Protein AF-A0A485AYW9-F1 (afdb_monomer_lite)

Secondary structure (DSSP, 8-state):
---S---PPPHHHHHHHHHHHHHHHHHHHHHHHSHHHHS-HHHHHHHHHHHHHHHHHHHHHHHHHHHHHHHHHS-THHHHHHHHHHHHHHHHHHHTS--HHHHHHHHHHHHHHHTT-

Foldseek 3Di:
DPPPPPPDPPVVVVVVVVVVVVVVVVVVVVVVVPLVVPDDPVCSVVVVVVVVVVVVVCVVCLVVVLVVQCVVPVDSVSSVVVVVVVVVVVVVVVVVDPPVVVVVVVVVVVVVVVVVD

Structure (mmCIF, N/CA/C/O backbone):
data_AF-A0A485AYW9-F1
#
_entry.id   AF-A0A485AYW9-F1
#
loop_
_atom_site.group_PDB
_atom_site.id
_atom_site.type_symbol
_atom_site.label_atom_id
_atom_site.label_alt_id
_atom_site.label_comp_id
_atom_site.label_asym_id
_atom_site.label_entity_id
_atom_site.label_seq_id
_atom_site.pdbx_PDB_ins_code
_atom_site.Cartn_x
_atom_site.Cartn_y
_atom_site.Cartn_z
_atom_site.occupancy
_atom_site.B_iso_or_equiv
_atom_site.auth_seq_id
_atom_site.auth_comp_id
_atom_site.auth_asym_id
_atom_site.auth_atom_id
_atom_site.pdbx_PDB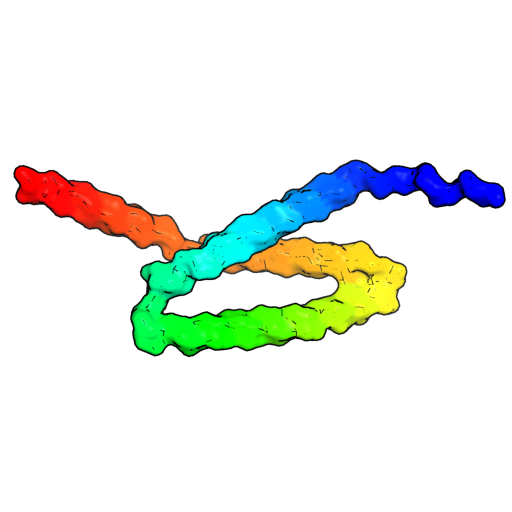_model_num
AT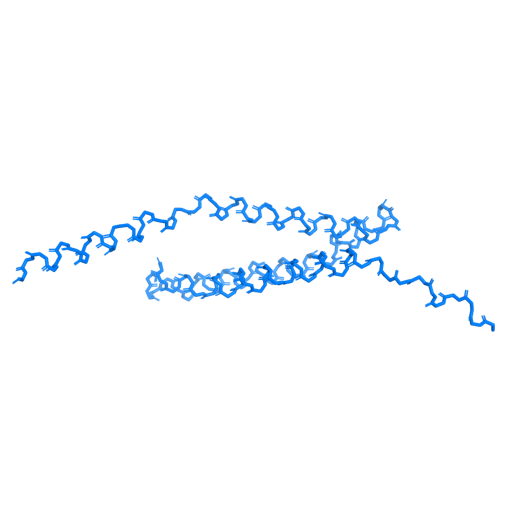OM 1 N N . MET A 1 1 ? 40.820 3.822 -19.156 1.00 40.09 1 MET A N 1
ATOM 2 C CA . MET A 1 1 ? 40.107 4.658 -20.144 1.00 40.09 1 MET A CA 1
ATOM 3 C C . MET A 1 1 ? 38.653 4.742 -19.698 1.00 40.09 1 MET A C 1
ATOM 5 O O . MET A 1 1 ? 37.880 3.819 -19.902 1.00 40.09 1 MET A O 1
ATOM 9 N N . VAL A 1 2 ? 38.353 5.780 -18.917 1.00 44.91 2 VAL A N 1
ATOM 10 C CA . VAL A 1 2 ? 37.093 5.991 -18.189 1.00 44.91 2 VAL A CA 1
ATOM 11 C C . VAL A 1 2 ? 36.091 6.648 -19.143 1.00 44.91 2 VAL A C 1
ATOM 13 O O . VAL A 1 2 ? 35.913 7.857 -19.124 1.00 44.91 2 VAL A O 1
ATOM 16 N N . ALA A 1 3 ? 35.498 5.860 -20.041 1.00 42.56 3 ALA A N 1
ATOM 17 C CA . ALA A 1 3 ? 34.562 6.342 -21.066 1.00 42.56 3 ALA A CA 1
ATOM 18 C C . ALA A 1 3 ? 33.172 5.681 -20.955 1.00 42.56 3 ALA A C 1
ATOM 20 O O . ALA A 1 3 ? 32.519 5.434 -21.961 1.00 42.56 3 ALA A O 1
ATOM 21 N N . GLY A 1 4 ? 32.732 5.359 -19.731 1.00 41.31 4 GLY A N 1
ATOM 22 C CA . GLY A 1 4 ? 31.446 4.686 -19.476 1.00 41.31 4 GLY A CA 1
ATOM 23 C C . GLY A 1 4 ? 30.556 5.334 -18.409 1.00 41.31 4 GLY A C 1
ATOM 24 O O . GLY A 1 4 ? 29.505 4.791 -18.100 1.00 41.31 4 GLY A O 1
ATOM 25 N N . LEU A 1 5 ? 30.954 6.475 -17.828 1.00 49.88 5 LEU A N 1
ATOM 26 C CA . LEU A 1 5 ? 30.269 7.085 -16.673 1.00 49.88 5 LEU A CA 1
ATOM 27 C C . LEU A 1 5 ? 29.296 8.227 -17.028 1.00 49.88 5 LEU A C 1
ATOM 29 O O . LEU A 1 5 ? 28.798 8.897 -16.132 1.00 49.88 5 LEU A O 1
ATOM 33 N N . CYS A 1 6 ? 28.997 8.450 -18.312 1.00 46.56 6 CYS A N 1
ATOM 34 C CA . CYS A 1 6 ? 28.066 9.495 -18.754 1.00 46.56 6 CYS A CA 1
ATOM 35 C C . CYS A 1 6 ? 26.844 8.902 -19.474 1.00 46.56 6 CYS A C 1
ATOM 37 O O . CYS A 1 6 ? 26.541 9.248 -20.611 1.00 46.56 6 CYS A O 1
ATOM 39 N N . HIS A 1 7 ? 26.129 7.991 -18.816 1.00 55.72 7 HIS A N 1
ATOM 40 C CA . HIS A 1 7 ? 24.684 7.950 -19.010 1.00 55.72 7 HIS A CA 1
ATOM 41 C C . HIS A 1 7 ? 24.069 8.473 -17.712 1.00 55.72 7 HIS A C 1
ATOM 43 O O . HIS A 1 7 ? 24.096 7.747 -16.715 1.00 55.72 7 HIS A O 1
ATOM 49 N N . PRO A 1 8 ? 23.591 9.731 -17.654 1.00 59.09 8 PRO A N 1
ATOM 50 C CA . PRO A 1 8 ? 22.786 10.136 -16.515 1.00 59.09 8 PRO A CA 1
ATOM 51 C C . PRO A 1 8 ? 21.607 9.155 -16.437 1.00 59.09 8 PRO A C 1
ATOM 53 O O . PRO A 1 8 ? 21.010 8.877 -17.485 1.00 59.09 8 PRO A O 1
ATOM 56 N N . PRO A 1 9 ? 21.260 8.596 -15.260 1.00 58.47 9 PRO A N 1
ATOM 57 C CA . PRO A 1 9 ? 19.967 7.943 -15.122 1.00 58.47 9 PRO A CA 1
ATOM 58 C C . PRO A 1 9 ? 18.942 8.959 -15.612 1.00 58.47 9 PRO A C 1
ATOM 60 O O . PRO A 1 9 ? 18.926 10.099 -15.139 1.00 58.47 9 PRO A O 1
ATOM 63 N N . ARG A 1 10 ? 18.198 8.590 -16.660 1.00 68.56 10 ARG A N 1
ATOM 64 C CA . ARG A 1 10 ? 17.265 9.493 -17.330 1.00 68.56 10 ARG A CA 1
ATOM 65 C C . ARG A 1 10 ? 16.395 10.114 -16.229 1.00 68.56 10 ARG A C 1
ATOM 67 O O . ARG A 1 10 ? 15.853 9.387 -15.396 1.00 68.56 10 ARG A O 1
ATOM 74 N N . SER A 1 11 ? 16.403 11.441 -16.115 1.00 76.00 11 SER A N 1
ATOM 75 C CA . SER A 1 11 ? 15.887 12.172 -14.944 1.00 76.00 11 SER A CA 1
ATOM 76 C C . SER A 1 11 ? 14.435 11.815 -14.599 1.00 76.00 11 SER A C 1
ATOM 78 O O . SER A 1 11 ? 14.038 11.887 -13.437 1.00 76.00 11 SER A O 1
ATOM 80 N N . ASP A 1 12 ? 13.672 11.343 -15.584 1.00 76.31 12 ASP A N 1
ATOM 81 C CA . ASP A 1 12 ? 12.332 10.778 -15.446 1.00 76.31 12 ASP A CA 1
ATOM 82 C C . ASP A 1 12 ? 12.263 9.564 -14.505 1.00 76.31 12 ASP A C 1
ATOM 84 O O . ASP A 1 12 ? 11.312 9.443 -13.734 1.00 76.31 12 ASP A O 1
ATOM 88 N N . GLN A 1 13 ? 13.273 8.692 -14.497 1.00 83.19 13 GLN A N 1
ATOM 89 C CA . GLN A 1 13 ? 13.306 7.518 -13.617 1.00 83.19 13 GLN A CA 1
ATOM 90 C C . GLN A 1 13 ? 13.441 7.915 -12.147 1.00 83.19 13 GLN A C 1
ATOM 92 O O . GLN A 1 13 ? 12.749 7.368 -11.287 1.00 83.19 13 GLN A O 1
ATOM 97 N N . LEU A 1 14 ? 14.306 8.892 -11.860 1.00 86.25 14 LEU A N 1
ATOM 98 C CA . LEU A 1 14 ? 14.496 9.403 -10.504 1.00 86.25 14 LEU A CA 1
ATOM 99 C C . LEU A 1 14 ? 13.227 10.087 -9.997 1.00 86.25 14 LEU A C 1
ATOM 101 O O . LEU A 1 14 ? 12.809 9.830 -8.871 1.00 86.25 14 LEU A O 1
ATOM 105 N N . ILE A 1 15 ? 12.571 10.886 -10.843 1.00 89.88 15 ILE A N 1
ATOM 106 C CA . ILE A 1 15 ? 11.283 11.510 -10.515 1.00 89.88 15 ILE A CA 1
ATOM 107 C C . ILE A 1 15 ? 10.235 10.437 -10.193 1.00 89.88 15 ILE A C 1
ATOM 109 O O . ILE A 1 15 ? 9.544 10.546 -9.181 1.00 89.88 15 ILE A O 1
ATOM 113 N N . GLY A 1 16 ? 10.146 9.373 -10.996 1.00 88.19 16 GLY A N 1
ATOM 114 C CA . GLY A 1 16 ? 9.215 8.269 -10.753 1.00 88.19 16 GLY A CA 1
ATOM 115 C C . GLY A 1 16 ? 9.439 7.578 -9.404 1.00 88.19 16 GLY A C 1
ATOM 116 O O . GLY A 1 16 ? 8.487 7.364 -8.653 1.00 88.19 16 GLY A O 1
ATOM 117 N N . ILE A 1 17 ? 10.695 7.286 -9.054 1.00 88.75 17 ILE A N 1
ATOM 118 C CA . ILE A 1 17 ? 11.051 6.667 -7.766 1.00 88.75 17 ILE A CA 1
ATOM 119 C C . ILE A 1 17 ? 10.746 7.606 -6.594 1.00 88.75 17 ILE A C 1
ATOM 121 O O . ILE A 1 17 ? 10.235 7.151 -5.568 1.00 88.75 17 ILE A O 1
ATOM 125 N N . ILE A 1 18 ? 11.015 8.908 -6.736 1.00 92.94 18 ILE A N 1
ATOM 126 C CA . ILE A 1 18 ? 10.685 9.910 -5.714 1.00 92.94 18 ILE A CA 1
ATOM 127 C C . ILE A 1 18 ? 9.174 9.928 -5.474 1.00 92.94 18 ILE A C 1
ATOM 129 O O . ILE A 1 18 ? 8.739 9.790 -4.333 1.00 92.94 18 ILE A O 1
ATOM 133 N N . MET A 1 19 ? 8.372 10.023 -6.537 1.00 91.50 19 MET A N 1
ATOM 134 C CA . MET A 1 19 ? 6.910 10.045 -6.432 1.00 91.50 19 MET A CA 1
ATOM 135 C C . MET A 1 19 ? 6.362 8.770 -5.783 1.00 91.50 19 MET A C 1
ATOM 137 O O . MET A 1 19 ? 5.528 8.847 -4.879 1.00 91.50 19 MET A O 1
ATOM 141 N N . ALA A 1 20 ? 6.867 7.601 -6.188 1.00 89.75 20 ALA A N 1
ATOM 142 C CA . ALA A 1 20 ? 6.488 6.324 -5.589 1.00 89.75 20 ALA A CA 1
ATOM 143 C C . ALA A 1 20 ? 6.856 6.251 -4.098 1.00 89.75 20 ALA A C 1
ATOM 145 O O . ALA A 1 20 ? 6.056 5.780 -3.287 1.00 89.75 20 ALA A O 1
ATOM 146 N N . SER A 1 21 ? 8.037 6.751 -3.723 1.00 91.75 21 SER A N 1
ATOM 147 C CA . SER A 1 21 ? 8.503 6.762 -2.333 1.00 91.75 21 SER A CA 1
ATOM 148 C C . SER A 1 21 ? 7.647 7.677 -1.463 1.00 91.75 21 SER A C 1
ATOM 150 O O . SER A 1 21 ? 7.171 7.247 -0.415 1.00 91.75 21 SER A O 1
ATOM 152 N N . VAL A 1 22 ? 7.391 8.910 -1.917 1.00 94.81 22 VAL A N 1
ATOM 153 C CA . VAL A 1 22 ? 6.527 9.873 -1.215 1.00 94.81 22 VAL A CA 1
ATOM 154 C C . VAL A 1 22 ? 5.150 9.260 -0.975 1.00 94.81 22 VAL A C 1
ATOM 156 O O . VAL A 1 22 ? 4.710 9.185 0.170 1.00 94.81 22 VAL A O 1
ATOM 159 N N . GLY A 1 23 ? 4.508 8.736 -2.024 1.00 90.88 23 GLY A N 1
ATOM 160 C CA . GLY A 1 23 ? 3.198 8.098 -1.903 1.00 90.88 23 GLY A CA 1
ATOM 161 C C . GLY A 1 23 ? 3.198 6.909 -0.938 1.00 90.88 23 GLY A C 1
ATOM 162 O O . GLY A 1 23 ? 2.299 6.796 -0.106 1.00 90.88 23 GLY A O 1
ATOM 163 N N . SER A 1 24 ? 4.230 6.061 -0.992 1.00 90.12 24 SER A N 1
ATOM 164 C CA . SER A 1 24 ? 4.354 4.885 -0.121 1.00 90.12 24 SER A CA 1
ATOM 165 C C . SER A 1 24 ? 4.491 5.268 1.354 1.00 90.12 24 SER A C 1
ATOM 167 O O . SER A 1 24 ? 3.788 4.715 2.199 1.00 90.12 24 SER A O 1
ATOM 169 N N . PHE A 1 25 ? 5.346 6.242 1.681 1.00 90.69 25 PHE A N 1
ATOM 170 C CA . PHE A 1 25 ? 5.525 6.694 3.064 1.00 90.69 25 PHE A CA 1
ATOM 171 C C . PHE A 1 25 ? 4.301 7.443 3.596 1.00 90.69 25 PHE A C 1
ATOM 173 O O . PHE A 1 25 ? 3.919 7.242 4.749 1.00 90.69 25 PHE A O 1
ATOM 180 N N . THR A 1 26 ? 3.635 8.251 2.767 1.00 90.94 26 THR A N 1
ATOM 181 C CA . THR A 1 26 ? 2.368 8.891 3.145 1.00 90.94 26 THR A CA 1
ATOM 182 C C . THR A 1 26 ? 1.289 7.847 3.430 1.00 90.94 26 THR A C 1
ATOM 184 O O . THR A 1 26 ? 0.642 7.907 4.476 1.00 90.94 26 THR A O 1
ATOM 187 N N . ALA A 1 27 ? 1.125 6.855 2.551 1.00 87.75 27 ALA A N 1
ATOM 188 C CA . ALA A 1 27 ? 0.176 5.766 2.758 1.00 87.75 27 ALA A CA 1
ATOM 189 C C . ALA A 1 27 ? 0.497 4.972 4.032 1.00 87.75 27 ALA A C 1
ATOM 191 O O . ALA A 1 27 ? -0.413 4.662 4.796 1.00 87.75 27 ALA A O 1
ATOM 192 N N . MET A 1 28 ? 1.778 4.709 4.307 1.00 88.62 28 MET A N 1
ATOM 193 C CA . MET A 1 28 ? 2.225 4.061 5.541 1.00 88.62 28 MET A CA 1
ATOM 194 C C . MET A 1 28 ? 1.829 4.870 6.785 1.00 88.62 28 MET A C 1
ATOM 196 O O . MET A 1 28 ? 1.268 4.306 7.724 1.00 88.62 28 MET A O 1
ATOM 200 N N . ALA A 1 29 ? 2.059 6.185 6.793 1.00 89.50 29 ALA A N 1
ATOM 201 C CA . ALA A 1 29 ? 1.687 7.050 7.915 1.00 89.50 29 ALA A CA 1
ATOM 202 C C . ALA A 1 29 ? 0.166 7.060 8.167 1.00 89.50 29 ALA A C 1
ATOM 204 O O . ALA A 1 29 ? -0.289 6.941 9.308 1.00 89.50 29 ALA A O 1
ATOM 205 N N . ILE A 1 30 ? -0.638 7.144 7.104 1.00 85.88 30 ILE A N 1
ATOM 206 C CA . ILE A 1 30 ? -2.106 7.094 7.197 1.00 85.88 30 ILE A CA 1
ATOM 207 C C . ILE A 1 30 ? -2.570 5.714 7.679 1.00 85.88 30 ILE A C 1
ATOM 209 O O . ILE A 1 30 ? -3.437 5.607 8.550 1.00 85.88 30 ILE A O 1
ATOM 213 N N . PHE A 1 31 ? -1.975 4.649 7.146 1.00 84.50 31 PHE A N 1
ATOM 214 C CA . PHE A 1 31 ? -2.318 3.280 7.498 1.00 84.50 31 PHE A CA 1
ATOM 215 C C . PHE A 1 31 ? -2.104 3.004 8.985 1.00 84.50 31 PHE A C 1
ATOM 217 O O . PHE A 1 31 ? -2.989 2.437 9.607 1.00 84.50 31 PHE A O 1
ATOM 224 N N . TRP A 1 32 ? -1.001 3.443 9.594 1.00 83.94 32 TRP A N 1
ATOM 225 C CA . TRP A 1 32 ? -0.753 3.176 11.018 1.00 83.94 32 TRP A CA 1
ATOM 226 C C . TRP A 1 32 ? -1.577 4.045 11.978 1.00 83.94 32 TRP A C 1
ATOM 228 O O . TRP A 1 32 ? -1.786 3.653 13.121 1.00 83.94 32 TRP A O 1
ATOM 238 N N . THR A 1 33 ? -2.106 5.185 11.529 1.00 82.81 33 THR A N 1
ATOM 239 C CA . THR A 1 33 ? -2.942 6.078 12.361 1.00 82.81 33 THR A CA 1
ATOM 240 C C . THR A 1 33 ? -4.439 5.749 12.308 1.00 82.81 33 THR A C 1
ATOM 242 O O . THR A 1 33 ? -5.245 6.323 13.043 1.00 82.81 33 THR A O 1
ATOM 245 N N . THR A 1 34 ? -4.847 4.823 11.440 1.00 81.12 34 THR A N 1
ATOM 246 C CA . THR A 1 34 ? -6.263 4.523 11.173 1.00 81.12 34 THR A CA 1
ATOM 247 C C . THR A 1 34 ? -6.854 3.369 12.003 1.00 81.12 34 THR A C 1
ATOM 249 O O . THR A 1 34 ? -7.948 3.567 12.535 1.00 81.12 34 THR A O 1
ATOM 252 N N . PRO A 1 35 ? -6.188 2.206 12.189 1.00 76.12 35 PRO A N 1
ATOM 253 C CA . PRO A 1 35 ? -6.714 1.059 12.938 1.00 76.12 35 PRO A CA 1
ATOM 254 C C . PRO A 1 35 ? -7.178 1.445 14.338 1.00 76.12 35 PRO A C 1
ATOM 256 O O . PRO A 1 35 ? -8.237 1.030 14.802 1.00 76.12 35 PRO A O 1
ATOM 259 N N . ASP A 1 36 ? -6.418 2.329 14.970 1.00 69.56 36 ASP A N 1
ATOM 260 C CA . ASP A 1 36 ? -6.681 2.824 16.306 1.00 69.56 36 ASP A CA 1
ATOM 261 C C . ASP A 1 36 ? -8.026 3.550 16.441 1.00 69.56 36 ASP A C 1
ATOM 263 O O . ASP A 1 36 ? -8.640 3.506 17.507 1.00 69.56 36 ASP A O 1
ATOM 267 N N . ARG A 1 37 ? -8.506 4.175 15.363 1.00 69.88 37 ARG A N 1
ATOM 268 C CA . ARG A 1 37 ? -9.760 4.937 15.345 1.00 69.88 37 ARG A CA 1
ATOM 269 C C . ARG A 1 37 ? -10.993 4.079 15.068 1.00 69.88 37 ARG A C 1
ATOM 271 O O . ARG A 1 37 ? -12.102 4.527 15.333 1.00 69.88 37 ARG A O 1
ATOM 278 N N . VAL A 1 38 ? -10.819 2.873 14.524 1.00 70.06 38 VAL A N 1
ATOM 279 C CA . VAL A 1 38 ? -11.933 2.047 14.015 1.00 70.06 38 VAL A CA 1
ATOM 280 C C . VAL A 1 38 ? -12.089 0.703 14.730 1.00 70.06 38 VAL A C 1
ATOM 282 O O . VAL A 1 38 ? -13.099 0.031 14.532 1.00 70.06 38 VAL A O 1
ATOM 285 N N . ILE A 1 39 ? -11.121 0.311 15.566 1.00 79.94 39 ILE A N 1
ATOM 286 C CA . ILE A 1 39 ? -11.081 -0.983 16.260 1.00 79.94 39 ILE A CA 1
ATOM 287 C C . ILE A 1 39 ? -11.237 -0.780 17.774 1.00 79.94 39 ILE A C 1
ATOM 289 O O . ILE A 1 39 ? -10.601 0.096 18.362 1.00 79.94 39 ILE A O 1
ATOM 293 N N . SER A 1 40 ? -12.068 -1.606 18.420 1.00 78.06 40 SER A N 1
ATOM 294 C CA . SER A 1 40 ? -12.246 -1.581 19.878 1.00 78.06 40 SER A CA 1
ATOM 295 C C . SER A 1 40 ? -10.961 -1.979 20.612 1.00 78.06 40 SER A C 1
ATOM 297 O O . SER A 1 40 ? -10.152 -2.759 20.106 1.00 78.06 40 SER A O 1
ATOM 299 N N . LEU A 1 41 ? -10.781 -1.490 21.842 1.00 77.75 41 LEU A N 1
ATOM 300 C CA . LEU A 1 41 ? -9.552 -1.712 22.614 1.00 77.75 41 LEU A CA 1
ATOM 301 C C . LEU A 1 41 ? -9.197 -3.205 22.766 1.00 77.75 41 LEU A C 1
ATOM 303 O O . LEU A 1 41 ? -8.033 -3.571 22.629 1.00 77.75 41 LEU A O 1
ATOM 307 N N . GLN A 1 42 ? -10.199 -4.074 22.971 1.00 80.88 42 GLN A N 1
ATOM 308 C CA . GLN A 1 42 ? -9.992 -5.525 23.083 1.00 80.88 42 GLN A CA 1
ATOM 309 C C . GLN A 1 42 ? -9.504 -6.191 21.789 1.00 80.88 42 GLN A C 1
ATOM 311 O O . GLN A 1 42 ? -8.802 -7.195 21.859 1.00 80.88 42 GLN A O 1
ATOM 316 N N . SER A 1 43 ? -9.868 -5.674 20.613 1.00 84.31 43 SER A N 1
ATOM 317 C CA . SER A 1 43 ? -9.545 -6.315 19.327 1.00 84.31 43 SER A CA 1
ATOM 318 C C . SER A 1 43 ? -8.312 -5.718 18.636 1.00 84.31 43 SER A C 1
ATOM 320 O O . SER A 1 43 ? -7.760 -6.330 17.719 1.00 84.31 43 SER A O 1
ATOM 322 N N . ARG A 1 44 ? -7.813 -4.570 19.117 1.00 85.25 44 ARG A N 1
ATOM 323 C CA . ARG A 1 44 ? -6.674 -3.846 18.532 1.00 85.25 44 ARG A CA 1
ATOM 324 C C . ARG A 1 44 ? -5.390 -4.678 18.485 1.00 85.25 44 ARG A C 1
ATOM 326 O O . ARG A 1 44 ? -4.745 -4.726 17.443 1.00 85.25 44 ARG A O 1
ATOM 333 N N . ALA A 1 45 ? -5.032 -5.361 19.573 1.00 88.06 45 ALA A N 1
ATOM 334 C CA . ALA A 1 45 ? -3.800 -6.155 19.628 1.00 88.06 45 ALA A CA 1
ATOM 335 C C . ALA A 1 45 ? -3.786 -7.273 18.571 1.00 88.06 45 ALA A C 1
ATOM 337 O O . ALA A 1 45 ? -2.794 -7.455 17.867 1.00 88.06 45 ALA A O 1
ATOM 338 N N . VAL A 1 46 ? -4.914 -7.971 18.410 1.00 90.44 46 VAL A N 1
ATOM 339 C CA . VAL A 1 46 ? -5.068 -9.039 17.413 1.00 90.44 46 VAL A CA 1
ATOM 340 C C . VAL A 1 46 ? -5.003 -8.469 15.997 1.00 90.44 46 VAL A C 1
ATOM 342 O O . VAL A 1 46 ? -4.283 -9.004 15.158 1.00 90.44 46 VAL A O 1
ATOM 345 N N . ALA A 1 47 ? -5.689 -7.355 15.732 1.00 88.38 47 ALA A N 1
ATOM 346 C CA . ALA A 1 47 ? -5.657 -6.711 14.422 1.00 88.38 47 ALA A CA 1
ATOM 347 C C . ALA A 1 47 ? -4.239 -6.268 14.023 1.00 88.38 47 ALA A C 1
ATOM 349 O O . ALA A 1 47 ? -3.793 -6.555 12.914 1.00 88.38 47 ALA A O 1
ATOM 350 N N . LEU A 1 48 ? -3.500 -5.632 14.938 1.00 88.81 48 LEU A N 1
ATOM 351 C CA . LEU A 1 48 ? -2.115 -5.217 14.695 1.00 88.81 48 LEU A CA 1
ATOM 352 C C . LEU A 1 48 ? -1.174 -6.416 14.508 1.00 88.81 48 LEU A C 1
ATOM 354 O O . LEU A 1 48 ? -0.260 -6.349 13.684 1.00 88.81 48 LEU A O 1
ATOM 358 N N . ALA A 1 49 ? -1.395 -7.517 15.231 1.00 92.38 49 ALA A N 1
ATOM 359 C CA . ALA A 1 49 ? -0.627 -8.747 15.051 1.00 92.38 49 ALA A CA 1
ATOM 360 C C . ALA A 1 49 ? -0.843 -9.345 13.652 1.00 92.38 49 ALA A C 1
ATOM 362 O O . ALA A 1 49 ? 0.127 -9.683 12.974 1.00 92.38 49 ALA A O 1
ATOM 363 N N . VAL A 1 50 ? -2.095 -9.410 13.188 1.00 93.25 50 VAL A N 1
ATOM 364 C CA . VAL A 1 50 ? -2.437 -9.897 11.842 1.00 93.25 50 VAL A CA 1
ATOM 365 C C . VAL A 1 50 ? -1.825 -9.004 10.762 1.00 93.25 50 VAL A C 1
ATOM 367 O O . VAL A 1 50 ? -1.209 -9.516 9.829 1.00 93.25 50 VAL A O 1
ATOM 370 N N . ILE A 1 51 ? -1.929 -7.680 10.909 1.00 91.38 51 ILE A N 1
ATOM 371 C CA . ILE A 1 51 ? -1.320 -6.709 9.988 1.00 91.38 51 ILE A CA 1
ATOM 372 C C . ILE A 1 51 ? 0.191 -6.942 9.866 1.00 91.38 51 ILE A C 1
ATOM 374 O O . ILE A 1 51 ? 0.709 -7.050 8.755 1.00 91.38 51 ILE A O 1
ATOM 378 N N . ASN A 1 52 ? 0.895 -7.059 10.994 1.00 92.88 52 ASN A N 1
ATOM 379 C CA . ASN A 1 52 ? 2.339 -7.294 10.992 1.00 92.88 52 ASN A CA 1
ATOM 380 C C . ASN A 1 52 ? 2.705 -8.654 10.390 1.00 92.88 52 ASN A C 1
ATOM 382 O O . ASN A 1 52 ? 3.661 -8.743 9.623 1.00 92.88 52 ASN A O 1
ATOM 386 N N . ALA A 1 53 ? 1.942 -9.707 10.693 1.00 97.00 53 ALA A N 1
ATOM 387 C CA . ALA A 1 53 ? 2.169 -11.029 10.119 1.00 97.00 53 ALA A CA 1
ATOM 388 C C . ALA A 1 53 ? 2.056 -11.000 8.586 1.00 97.00 53 ALA A C 1
ATOM 390 O O . ALA A 1 53 ? 2.950 -11.489 7.895 1.00 97.00 53 ALA A O 1
ATOM 391 N N . ILE A 1 54 ? 1.011 -10.360 8.049 1.00 95.44 54 ILE A N 1
ATOM 392 C CA . ILE A 1 54 ? 0.827 -10.185 6.601 1.00 95.44 54 ILE A CA 1
ATOM 393 C C . ILE A 1 54 ? 1.968 -9.354 6.005 1.00 95.44 54 ILE A C 1
ATOM 395 O O . ILE A 1 54 ? 2.526 -9.735 4.976 1.00 95.44 54 ILE A O 1
ATOM 399 N N . GLY A 1 55 ? 2.349 -8.251 6.657 1.00 92.44 55 GLY A N 1
ATOM 400 C CA . GLY A 1 55 ? 3.453 -7.397 6.216 1.00 92.44 55 GLY A CA 1
ATOM 401 C C . GLY A 1 55 ? 4.777 -8.157 6.117 1.00 92.44 55 GLY A C 1
ATOM 402 O O . GLY A 1 55 ? 5.473 -8.065 5.105 1.00 92.44 55 GLY A O 1
ATOM 403 N N . ASN A 1 56 ? 5.088 -8.981 7.118 1.00 96.25 56 ASN A N 1
ATOM 404 C CA . ASN A 1 56 ? 6.292 -9.808 7.121 1.00 96.25 56 ASN A CA 1
ATOM 405 C C . ASN A 1 56 ? 6.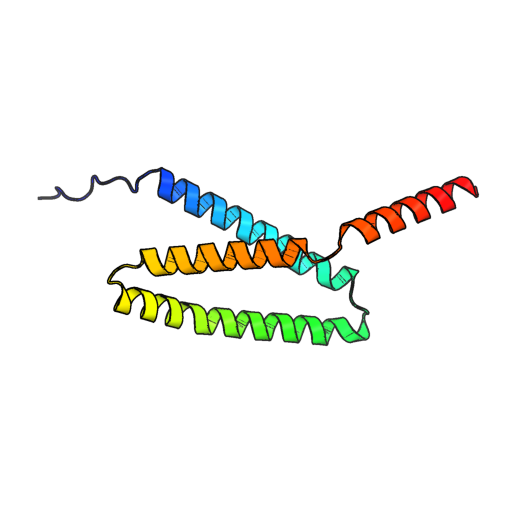261 -10.883 6.029 1.00 96.25 56 ASN A C 1
ATOM 407 O O . ASN A 1 56 ? 7.278 -11.097 5.371 1.00 96.25 56 ASN A O 1
ATOM 411 N N . ILE A 1 57 ? 5.109 -11.518 5.785 1.00 97.19 57 ILE A N 1
ATOM 412 C CA . ILE A 1 57 ? 4.952 -12.483 4.685 1.00 97.19 57 ILE A CA 1
ATOM 413 C C . ILE A 1 57 ? 5.181 -11.793 3.337 1.00 97.19 57 ILE A C 1
ATOM 415 O O . ILE A 1 57 ? 5.968 -12.278 2.527 1.00 97.19 57 ILE A O 1
ATOM 419 N N . GLY A 1 58 ? 4.544 -10.644 3.099 1.00 93.56 58 GLY A N 1
ATOM 420 C CA . GLY A 1 58 ? 4.718 -9.885 1.859 1.00 93.56 58 GLY A CA 1
ATOM 421 C C . GLY A 1 58 ? 6.172 -9.462 1.640 1.00 93.56 58 GLY A C 1
ATOM 422 O O . GLY A 1 58 ? 6.714 -9.654 0.550 1.00 93.56 58 GLY A O 1
ATOM 423 N N . SER A 1 59 ? 6.828 -8.968 2.694 1.00 91.88 59 SER A N 1
ATOM 424 C CA . SER A 1 59 ? 8.246 -8.595 2.667 1.00 91.88 59 SER A CA 1
ATOM 425 C C . SER A 1 59 ? 9.148 -9.790 2.351 1.00 91.88 59 SER A C 1
ATOM 427 O O . SER A 1 59 ? 10.026 -9.671 1.504 1.00 91.88 59 SER A O 1
ATOM 429 N N . ALA A 1 60 ? 8.888 -10.961 2.937 1.00 95.69 60 ALA A N 1
ATOM 430 C CA . ALA A 1 60 ? 9.656 -12.177 2.677 1.00 95.69 60 ALA A CA 1
ATOM 431 C C . ALA A 1 60 ? 9.453 -12.735 1.255 1.00 95.69 60 ALA A C 1
ATOM 433 O O . ALA A 1 60 ? 10.392 -13.246 0.649 1.00 95.69 60 ALA A O 1
ATOM 434 N N . VAL A 1 61 ? 8.238 -12.635 0.707 1.00 96.44 61 VAL A N 1
ATOM 435 C CA . VAL A 1 61 ? 7.893 -13.175 -0.620 1.00 96.44 61 VAL A CA 1
ATOM 436 C C . VAL A 1 61 ? 8.324 -12.238 -1.756 1.00 96.44 61 VAL A C 1
ATOM 438 O O . VAL A 1 61 ? 8.653 -12.700 -2.850 1.00 96.44 61 VAL A O 1
ATOM 441 N N . SER A 1 62 ? 8.363 -10.925 -1.519 1.00 93.19 62 SER A N 1
ATOM 442 C CA . SER A 1 62 ? 8.628 -9.935 -2.571 1.00 93.19 62 SER A CA 1
ATOM 443 C C . SER A 1 62 ? 9.966 -10.103 -3.319 1.00 93.19 62 SER A C 1
ATOM 445 O O . SER A 1 62 ? 9.937 -10.025 -4.551 1.00 93.19 62 SER A O 1
ATOM 447 N N . PRO A 1 63 ? 11.119 -10.416 -2.683 1.00 93.75 63 PRO A N 1
ATOM 448 C CA . PRO A 1 63 ? 12.387 -10.565 -3.395 1.00 93.75 63 PRO A CA 1
ATOM 449 C C . PRO A 1 63 ? 12.400 -11.821 -4.264 1.00 93.75 63 PRO A C 1
ATOM 451 O O . PRO A 1 63 ? 12.977 -11.802 -5.348 1.00 93.75 63 PRO A O 1
ATOM 454 N N . LEU A 1 64 ? 11.724 -12.891 -3.823 1.00 95.44 64 LEU A N 1
ATOM 455 C CA . LEU A 1 64 ? 11.576 -14.124 -4.598 1.00 95.44 64 LEU A CA 1
ATOM 456 C C . LEU A 1 64 ? 10.776 -13.867 -5.876 1.00 95.44 64 LEU A C 1
ATOM 458 O O . LEU A 1 64 ? 11.219 -14.245 -6.956 1.00 95.44 64 LEU A O 1
ATOM 462 N N . LEU A 1 65 ? 9.637 -13.175 -5.776 1.00 95.56 65 LEU A N 1
ATOM 463 C CA . LEU A 1 65 ? 8.826 -12.830 -6.948 1.00 95.56 65 LEU A CA 1
ATOM 464 C C . LEU A 1 65 ? 9.581 -11.920 -7.921 1.00 95.56 65 LEU A C 1
ATOM 466 O O . LEU A 1 65 ? 9.573 -12.171 -9.125 1.00 95.56 65 LEU A O 1
ATOM 470 N N . ILE A 1 66 ? 10.268 -10.893 -7.411 1.00 95.25 66 ILE A N 1
ATOM 471 C CA . ILE A 1 66 ? 11.087 -9.997 -8.238 1.00 95.25 66 ILE A CA 1
ATOM 472 C C . ILE A 1 66 ? 12.227 -10.773 -8.913 1.00 95.25 66 ILE A C 1
ATOM 474 O O . ILE A 1 66 ? 12.492 -10.550 -10.092 1.00 95.25 66 ILE A O 1
ATOM 478 N N . GLY A 1 67 ? 12.871 -11.699 -8.197 1.00 94.38 67 GLY A N 1
ATOM 479 C CA . GLY A 1 67 ? 13.915 -12.575 -8.730 1.00 94.38 67 GLY A CA 1
ATOM 480 C C . GLY A 1 67 ? 13.403 -13.471 -9.856 1.00 94.38 67 GLY A C 1
ATOM 481 O O . GLY A 1 67 ? 13.969 -13.459 -10.942 1.00 94.38 67 GLY A O 1
ATOM 482 N N . ILE A 1 68 ? 12.274 -14.154 -9.650 1.00 96.56 68 ILE A N 1
ATOM 483 C CA . ILE A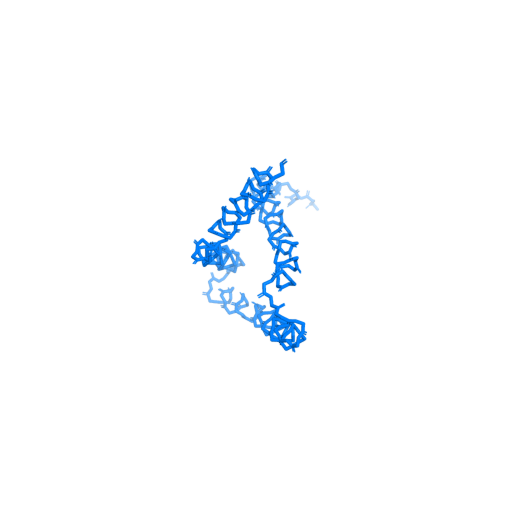 1 68 ? 11.639 -14.998 -10.676 1.00 96.56 68 ILE A CA 1
ATOM 484 C C . ILE A 1 68 ? 11.280 -14.172 -11.918 1.00 96.56 68 ILE A C 1
ATOM 486 O O . ILE A 1 68 ? 11.566 -14.587 -13.040 1.00 96.56 68 ILE A O 1
ATOM 490 N N . LEU A 1 69 ? 10.686 -12.988 -11.736 1.00 95.75 69 LEU A N 1
ATOM 491 C CA . LEU A 1 69 ? 10.351 -12.091 -12.845 1.00 95.75 69 LEU A CA 1
ATOM 492 C C . LEU A 1 69 ? 11.599 -11.644 -13.602 1.00 95.75 69 LEU A C 1
ATOM 494 O O . LEU A 1 69 ? 11.610 -11.643 -14.834 1.00 95.75 69 LEU A O 1
ATOM 498 N N . ARG A 1 70 ? 12.663 -11.292 -12.882 1.00 94.75 70 ARG A N 1
ATOM 499 C CA . ARG A 1 70 ? 13.947 -10.936 -13.479 1.00 94.75 70 ARG A CA 1
ATOM 500 C C . ARG A 1 70 ? 14.522 -12.098 -14.279 1.00 94.75 70 ARG A C 1
ATOM 502 O O . ARG A 1 70 ? 14.939 -11.875 -15.408 1.00 94.75 70 ARG A O 1
ATOM 509 N N . ASP A 1 71 ? 14.542 -13.302 -13.727 1.00 96.00 71 ASP A N 1
ATOM 510 C CA . ASP A 1 71 ? 15.144 -14.464 -14.380 1.00 96.00 71 ASP A CA 1
ATOM 511 C C . ASP A 1 71 ? 14.343 -14.893 -15.616 1.00 96.00 71 ASP A C 1
ATOM 513 O O . ASP A 1 71 ? 14.926 -15.262 -16.632 1.00 96.00 71 ASP A O 1
ATOM 517 N N . ALA A 1 72 ? 13.015 -14.748 -15.581 1.00 95.81 72 ALA A N 1
ATOM 518 C CA . ALA A 1 72 ? 12.146 -15.020 -16.722 1.00 95.81 72 ALA A CA 1
ATOM 519 C C . ALA A 1 72 ? 12.236 -13.955 -17.834 1.00 95.81 72 ALA A C 1
ATOM 521 O O . ALA A 1 72 ? 12.102 -14.281 -19.010 1.00 95.81 72 ALA A O 1
ATOM 522 N N . THR A 1 73 ? 12.429 -12.679 -17.480 1.00 94.94 73 THR A N 1
ATOM 523 C CA . THR A 1 73 ? 12.396 -11.551 -18.440 1.00 94.94 73 THR A CA 1
ATOM 524 C C . THR A 1 73 ? 13.775 -11.020 -18.833 1.00 94.94 73 THR A C 1
ATOM 526 O O . THR A 1 73 ? 13.887 -10.226 -19.764 1.00 94.94 73 THR A O 1
ATOM 529 N N . GLY A 1 74 ? 14.825 -11.406 -18.109 1.00 92.75 74 GLY A N 1
ATOM 530 C CA . GLY A 1 74 ? 16.186 -10.891 -18.255 1.00 92.75 74 GLY A CA 1
ATOM 531 C C . GLY A 1 74 ? 16.403 -9.466 -17.726 1.00 92.75 74 GLY A C 1
ATOM 532 O O . GLY A 1 74 ? 17.504 -8.936 -17.865 1.00 92.75 74 GLY A O 1
ATOM 533 N N . SER A 1 75 ? 15.396 -8.817 -17.125 1.00 89.31 75 SER A N 1
ATOM 534 C CA . SER A 1 75 ? 15.479 -7.412 -16.694 1.00 89.31 75 SER A CA 1
ATOM 535 C C . SER A 1 75 ? 14.832 -7.166 -15.335 1.00 89.31 75 SER A C 1
ATOM 537 O O . SER A 1 75 ? 13.745 -7.656 -15.055 1.00 89.31 75 SER A O 1
ATOM 539 N N . PHE A 1 76 ? 15.457 -6.324 -14.507 1.00 87.56 76 PHE A N 1
ATOM 540 C CA . PHE A 1 76 ? 14.882 -5.863 -13.236 1.00 87.56 76 PHE A CA 1
ATOM 541 C C . PHE A 1 76 ? 13.679 -4.929 -13.410 1.00 87.56 76 PHE A C 1
ATOM 543 O O . PHE A 1 76 ? 12.884 -4.774 -12.483 1.00 87.56 76 PHE A O 1
ATOM 550 N N . SER A 1 77 ? 13.509 -4.315 -14.585 1.00 89.12 77 SER A N 1
ATOM 551 C CA . SER A 1 77 ? 12.369 -3.432 -14.845 1.00 89.12 77 SER A CA 1
ATOM 552 C C . SER A 1 77 ? 11.029 -4.161 -14.715 1.00 89.12 77 SER A C 1
ATOM 554 O O . SER A 1 77 ? 10.048 -3.537 -14.325 1.00 89.12 77 SER A O 1
ATOM 556 N N . SER A 1 78 ? 10.977 -5.471 -14.980 1.00 89.81 78 SER A N 1
ATOM 557 C CA . SER A 1 78 ? 9.766 -6.284 -14.792 1.00 89.81 78 SER A CA 1
ATOM 558 C C . SER A 1 78 ? 9.321 -6.325 -13.325 1.00 89.81 78 SER A C 1
ATOM 560 O O . SER A 1 78 ? 8.132 -6.204 -13.038 1.00 89.81 78 SER A O 1
ATOM 562 N N . GLY A 1 79 ? 10.275 -6.391 -12.391 1.00 89.69 79 GLY A N 1
ATOM 563 C CA . GLY A 1 79 ? 10.021 -6.281 -10.957 1.00 89.69 79 GLY A CA 1
ATOM 564 C C . GLY A 1 79 ? 9.471 -4.910 -10.560 1.00 89.69 79 GLY A C 1
ATOM 565 O O . GLY A 1 79 ? 8.531 -4.835 -9.772 1.00 89.69 79 GLY A O 1
ATOM 566 N N . LEU A 1 80 ? 9.987 -3.823 -11.150 1.00 89.25 80 LEU A N 1
ATOM 567 C CA . LEU A 1 80 ? 9.444 -2.478 -10.913 1.00 89.25 80 LEU A CA 1
ATOM 568 C C . LEU A 1 80 ? 8.003 -2.349 -11.420 1.00 89.25 80 LEU A C 1
ATOM 570 O O . LEU A 1 80 ? 7.160 -1.802 -10.712 1.00 89.25 80 LEU A O 1
ATOM 574 N N . TRP A 1 81 ? 7.700 -2.875 -12.610 1.00 90.88 81 TRP A N 1
ATOM 575 C CA . TRP A 1 81 ? 6.334 -2.884 -13.145 1.00 90.88 81 TRP A CA 1
ATOM 576 C C . TRP A 1 81 ? 5.377 -3.704 -12.281 1.00 90.88 81 TRP A C 1
ATOM 578 O O . TRP A 1 81 ? 4.243 -3.283 -12.057 1.00 90.88 81 TRP A O 1
ATOM 588 N N . PHE A 1 82 ? 5.840 -4.833 -11.744 1.00 92.69 82 PHE A N 1
ATOM 589 C CA . PHE A 1 82 ? 5.070 -5.637 -10.802 1.00 92.69 82 PHE A CA 1
ATOM 590 C C . PHE A 1 82 ? 4.724 -4.854 -9.528 1.00 92.69 82 PHE A C 1
ATOM 592 O O . PHE A 1 82 ? 3.555 -4.787 -9.146 1.00 92.69 82 PHE A O 1
ATOM 599 N N . VAL A 1 83 ? 5.710 -4.201 -8.906 1.00 91.19 83 VAL A N 1
ATOM 600 C CA . VAL A 1 83 ? 5.488 -3.379 -7.704 1.00 91.19 83 VAL A CA 1
ATOM 601 C C . VAL A 1 83 ? 4.565 -2.196 -8.006 1.00 91.19 83 VAL A C 1
ATOM 603 O O . VAL A 1 83 ? 3.647 -1.927 -7.234 1.00 91.19 83 VAL A O 1
ATOM 606 N N . ALA A 1 84 ? 4.749 -1.519 -9.143 1.00 91.69 84 ALA A N 1
ATOM 607 C CA . ALA A 1 84 ? 3.872 -0.429 -9.565 1.00 91.69 84 ALA A CA 1
ATOM 608 C C . ALA A 1 84 ? 2.415 -0.897 -9.725 1.00 91.69 84 ALA A C 1
ATOM 610 O O . ALA A 1 84 ? 1.498 -0.242 -9.229 1.00 91.69 84 ALA A O 1
ATOM 611 N N . GLY A 1 85 ? 2.197 -2.059 -10.347 1.00 93.31 85 GLY A N 1
ATOM 612 C CA . GLY A 1 85 ? 0.874 -2.673 -10.453 1.00 93.31 85 GLY A CA 1
ATOM 613 C C . GLY A 1 85 ? 0.265 -2.990 -9.086 1.00 93.31 85 GLY A C 1
ATOM 614 O O . GLY A 1 85 ? -0.902 -2.683 -8.846 1.00 93.31 85 GLY A O 1
ATOM 615 N N . LEU A 1 86 ? 1.062 -3.528 -8.158 1.00 92.31 86 LEU A N 1
ATOM 616 C CA . LEU A 1 86 ? 0.612 -3.833 -6.799 1.00 92.31 86 LEU A CA 1
ATOM 617 C C . LEU A 1 86 ? 0.187 -2.570 -6.030 1.00 92.31 86 LEU A C 1
ATOM 619 O O . LEU A 1 86 ? -0.838 -2.587 -5.350 1.00 92.31 86 LEU A O 1
ATOM 623 N N . LEU A 1 87 ? 0.922 -1.462 -6.181 1.00 90.62 87 LEU A N 1
ATOM 624 C CA . LEU A 1 87 ? 0.562 -0.167 -5.591 1.00 90.62 87 LEU A CA 1
ATOM 625 C C . LEU A 1 87 ? -0.757 0.375 -6.157 1.00 90.62 87 LEU A C 1
ATOM 627 O O . LEU A 1 87 ? -1.584 0.871 -5.394 1.00 90.62 87 LEU A O 1
ATOM 631 N N . ILE A 1 88 ? -0.988 0.241 -7.468 1.00 93.00 88 ILE A N 1
ATOM 632 C CA . ILE A 1 88 ? -2.256 0.640 -8.101 1.00 93.00 88 ILE A CA 1
ATOM 633 C C . ILE A 1 88 ? -3.413 -0.202 -7.557 1.00 93.00 88 ILE A C 1
ATOM 635 O O . ILE A 1 88 ? -4.447 0.351 -7.189 1.00 93.00 88 ILE A O 1
ATOM 639 N N . VAL A 1 89 ? -3.246 -1.523 -7.453 1.00 93.81 89 VAL A N 1
ATOM 640 C CA . VAL A 1 89 ? -4.265 -2.403 -6.860 1.00 93.81 89 VAL A CA 1
ATOM 641 C C . VAL A 1 89 ? -4.549 -1.998 -5.412 1.00 93.81 89 VAL A C 1
ATOM 643 O O . VAL A 1 89 ? -5.713 -1.868 -5.040 1.00 93.81 89 VAL A O 1
ATOM 646 N N . GLY A 1 90 ? -3.515 -1.721 -4.614 1.00 89.94 90 GLY A N 1
ATOM 647 C CA . GLY A 1 90 ? -3.668 -1.223 -3.245 1.00 89.94 90 GLY A CA 1
ATOM 648 C C . GLY A 1 90 ? -4.449 0.092 -3.176 1.00 89.94 90 GLY A C 1
ATOM 649 O O . GLY A 1 90 ? -5.388 0.212 -2.389 1.00 89.94 90 GLY A O 1
ATOM 650 N N . ALA A 1 91 ? -4.128 1.052 -4.046 1.00 89.50 91 ALA A N 1
ATOM 651 C CA . ALA A 1 91 ? -4.853 2.316 -4.148 1.00 89.50 91 ALA A CA 1
ATOM 652 C C . ALA A 1 91 ? -6.329 2.102 -4.524 1.00 89.50 91 ALA A C 1
ATOM 654 O O . ALA A 1 91 ? -7.216 2.694 -3.910 1.00 89.50 91 ALA A O 1
ATOM 655 N N . LEU A 1 92 ? -6.617 1.208 -5.474 1.00 92.38 92 LEU A N 1
ATOM 656 C CA . LEU A 1 92 ? -7.987 0.869 -5.862 1.00 92.38 92 LEU A CA 1
ATOM 657 C C . LEU A 1 92 ? -8.761 0.218 -4.711 1.00 92.38 92 LEU A C 1
ATOM 659 O O . LEU A 1 92 ? -9.914 0.580 -4.483 1.00 92.38 92 LEU A O 1
ATOM 663 N N . VAL A 1 93 ? -8.142 -0.686 -3.949 1.00 89.06 93 VAL A N 1
ATOM 664 C CA . VAL A 1 93 ? -8.766 -1.287 -2.759 1.00 89.06 93 VAL A CA 1
ATOM 665 C C . VAL A 1 93 ? -9.102 -0.213 -1.724 1.00 89.06 93 VAL A C 1
ATOM 667 O O . VAL A 1 93 ? -10.211 -0.220 -1.192 1.00 89.06 93 VAL A O 1
ATOM 670 N N . LEU A 1 94 ? -8.207 0.753 -1.493 1.00 84.25 94 LEU A N 1
ATOM 671 C CA . LEU A 1 94 ? -8.460 1.865 -0.571 1.00 84.25 94 LEU A CA 1
ATOM 672 C C . LEU A 1 94 ? -9.677 2.703 -0.981 1.00 84.25 94 LEU A C 1
ATOM 674 O O . LEU A 1 94 ? -10.456 3.080 -0.110 1.00 84.25 94 LEU A O 1
ATOM 678 N N . THR A 1 95 ? -9.913 2.929 -2.280 1.00 85.12 95 THR A N 1
ATOM 679 C CA . THR A 1 95 ? -11.116 3.663 -2.734 1.00 85.12 95 THR A CA 1
ATOM 680 C C . THR A 1 95 ? -12.432 2.947 -2.418 1.00 85.12 95 THR A C 1
ATOM 682 O O . THR A 1 95 ? -13.488 3.574 -2.413 1.00 85.12 95 THR A O 1
ATOM 685 N N . ARG A 1 96 ? -12.397 1.637 -2.139 1.00 84.69 96 ARG A N 1
ATOM 686 C CA . ARG A 1 96 ? -13.578 0.848 -1.759 1.00 84.69 96 ARG A CA 1
ATOM 687 C C . ARG A 1 96 ? -13.868 0.871 -0.261 1.00 84.69 96 ARG A C 1
ATOM 689 O O . ARG A 1 96 ? -14.912 0.366 0.143 1.00 84.69 96 ARG A O 1
ATOM 696 N N . ILE A 1 97 ? -12.981 1.436 0.557 1.00 80.50 97 ILE A N 1
ATOM 697 C CA . ILE A 1 97 ? -13.193 1.573 1.997 1.00 80.50 97 ILE A CA 1
ATOM 698 C C . ILE A 1 97 ? -13.933 2.898 2.245 1.00 80.50 97 ILE A C 1
ATOM 700 O O . ILE A 1 97 ? -13.362 3.961 2.000 1.00 80.50 97 ILE A O 1
ATOM 704 N N . PRO A 1 98 ? -15.191 2.881 2.728 1.00 67.62 98 PRO A N 1
ATOM 705 C CA . PRO A 1 98 ? -15.946 4.104 2.977 1.00 67.62 98 PRO A CA 1
ATOM 706 C C . PRO A 1 98 ? -15.379 4.830 4.204 1.00 67.62 98 PRO A C 1
ATOM 708 O O . PRO A 1 98 ? -15.723 4.514 5.344 1.00 67.62 98 PRO A O 1
ATOM 711 N N . MET A 1 99 ? -14.488 5.795 3.969 1.00 63.84 99 MET A N 1
ATOM 712 C CA . MET A 1 99 ? -13.965 6.677 5.019 1.00 63.84 99 MET A CA 1
ATOM 713 C C . MET A 1 99 ? -14.797 7.962 5.178 1.00 63.84 99 MET A C 1
ATOM 715 O O . MET A 1 99 ? -15.002 8.388 6.311 1.00 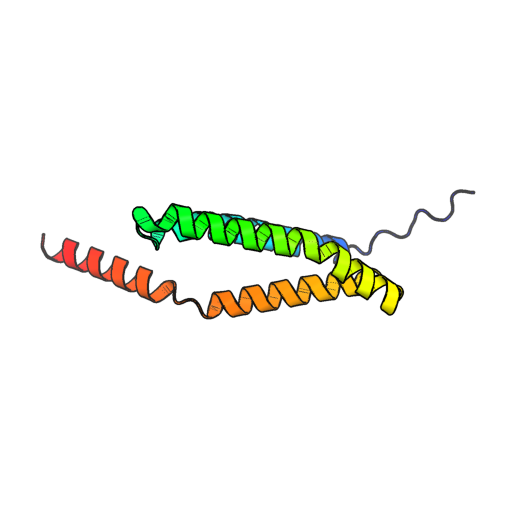63.84 99 MET A O 1
ATOM 719 N N . SER A 1 100 ? -15.374 8.512 4.096 1.00 59.47 100 SER A N 1
ATOM 720 C CA . SER A 1 100 ? -16.073 9.815 4.135 1.00 59.47 100 SER A CA 1
ATOM 721 C C . SER A 1 100 ? -17.405 9.788 4.889 1.00 59.47 100 SER A C 1
ATOM 723 O O . SER A 1 100 ? -17.696 10.698 5.653 1.00 59.47 100 SER A O 1
ATOM 725 N N . ALA A 1 101 ? -18.179 8.701 4.779 1.00 59.12 101 ALA A N 1
ATOM 726 C CA . ALA A 1 101 ? -19.488 8.596 5.435 1.00 59.12 101 ALA A CA 1
ATOM 727 C C . ALA A 1 101 ? -19.413 8.695 6.973 1.00 59.12 101 ALA A C 1
ATOM 729 O O . ALA A 1 101 ? -20.407 8.993 7.631 1.00 59.12 101 ALA A O 1
ATOM 730 N N . ARG A 1 102 ? -18.236 8.436 7.561 1.00 58.94 102 ARG A N 1
ATOM 731 C CA . ARG A 1 102 ? -17.993 8.599 8.999 1.00 58.94 102 ARG A CA 1
ATOM 732 C C . ARG A 1 102 ? -17.573 10.016 9.378 1.00 58.94 102 ARG A C 1
ATOM 734 O O . ARG A 1 102 ? -17.920 10.440 10.475 1.00 58.94 102 ARG A O 1
ATOM 741 N N . GLU A 1 103 ? -16.859 10.726 8.506 1.00 63.34 103 GLU A N 1
ATOM 742 C CA . GLU A 1 103 ? -16.557 12.149 8.701 1.00 63.34 103 GLU A CA 1
ATOM 743 C C . GLU A 1 103 ? -17.839 12.977 8.608 1.00 63.34 103 GLU A C 1
ATOM 745 O O . GLU A 1 103 ? -18.108 13.755 9.517 1.00 63.34 103 GLU A O 1
ATOM 750 N N . ASP A 1 104 ? -18.694 12.706 7.619 1.00 59.31 104 ASP A N 1
ATOM 751 C CA . ASP A 1 104 ? -19.973 13.404 7.442 1.00 59.31 104 ASP A CA 1
ATOM 752 C C . ASP A 1 104 ? -20.910 13.192 8.645 1.00 59.31 104 ASP A C 1
ATOM 754 O O . ASP A 1 104 ? -21.450 14.151 9.194 1.00 59.31 104 ASP A O 1
ATOM 758 N N . ALA A 1 105 ? -21.025 11.953 9.139 1.00 61.75 105 ALA A N 1
ATOM 759 C CA . ALA A 1 105 ? -21.832 11.642 10.321 1.00 61.75 105 ALA A CA 1
ATOM 760 C C . ALA A 1 105 ? -21.262 12.247 11.621 1.00 61.75 105 ALA A C 1
ATOM 762 O O . ALA A 1 105 ? -22.022 12.663 12.497 1.00 61.75 105 ALA A O 1
ATOM 763 N N . ALA A 1 106 ? -19.932 12.312 11.766 1.00 63.75 106 ALA A N 1
ATOM 764 C CA . ALA A 1 106 ? -19.285 12.939 12.920 1.00 63.75 106 ALA A CA 1
ATOM 765 C C . ALA A 1 106 ? -19.424 14.471 12.891 1.00 63.75 106 ALA A C 1
ATOM 767 O O . ALA A 1 106 ? -19.660 15.091 13.931 1.00 63.75 106 ALA A O 1
ATOM 768 N N . THR A 1 107 ? -19.334 15.077 11.706 1.00 70.62 107 THR A N 1
ATOM 769 C CA . THR A 1 107 ? -19.573 16.505 11.489 1.00 70.62 107 THR A CA 1
ATOM 770 C C . THR A 1 107 ? -21.040 16.854 11.745 1.00 70.62 107 THR A C 1
ATOM 772 O O . THR A 1 107 ? -21.306 17.779 12.510 1.00 70.62 107 THR A O 1
ATOM 775 N N . GLU A 1 108 ? -22.004 16.092 11.217 1.00 66.81 108 GLU A N 1
ATOM 776 C CA . GLU A 1 108 ? -23.436 16.315 11.473 1.00 66.81 108 GLU A CA 1
ATOM 777 C C . GLU A 1 108 ? -23.808 16.161 12.953 1.00 66.81 108 GLU A C 1
ATOM 779 O O . GLU A 1 108 ? -24.540 16.998 13.487 1.00 66.81 108 GLU A O 1
ATOM 784 N N . ALA A 1 109 ? -23.268 15.153 13.647 1.00 67.19 109 ALA A N 1
ATOM 785 C CA . ALA A 1 109 ? -23.480 14.978 15.084 1.00 67.19 109 ALA A CA 1
ATOM 786 C C . ALA A 1 109 ? -22.909 16.151 15.905 1.00 67.19 109 ALA A C 1
ATOM 788 O O . ALA A 1 109 ? -23.548 16.606 16.857 1.00 67.19 109 ALA A O 1
ATOM 789 N N . GLY A 1 110 ? -21.747 16.686 15.512 1.00 69.12 110 GLY A N 1
ATOM 790 C CA . GLY A 1 110 ? -21.154 17.880 16.122 1.00 69.12 110 GLY A CA 1
ATOM 791 C C . GLY A 1 110 ? -21.994 19.144 15.904 1.00 69.12 110 GLY A C 1
ATOM 792 O O . GLY A 1 110 ? -22.234 19.897 16.849 1.00 69.12 110 GLY A O 1
ATOM 793 N N . LEU A 1 111 ? -22.518 19.347 14.689 1.00 77.44 111 LEU A N 1
ATOM 794 C CA . LEU A 1 111 ? -23.429 20.459 14.392 1.00 77.44 111 LEU A CA 1
ATOM 795 C C . LEU A 1 111 ? -24.774 20.331 15.125 1.00 77.44 111 LEU A C 1
ATOM 797 O O . LEU A 1 111 ? -25.345 21.344 15.529 1.00 77.44 111 LEU A O 1
ATOM 801 N N . ALA A 1 112 ? -25.296 19.114 15.297 1.00 72.62 112 ALA A N 1
ATOM 802 C CA . ALA A 1 112 ? -26.543 18.868 16.020 1.00 72.62 112 ALA A CA 1
ATOM 803 C C . ALA A 1 112 ? -26.399 19.136 17.528 1.00 72.62 112 ALA A C 1
ATOM 805 O O . ALA A 1 112 ? -27.269 19.776 18.118 1.00 72.62 112 ALA A O 1
ATOM 806 N N . ALA A 1 113 ? -25.281 18.725 18.136 1.00 70.81 113 ALA A N 1
ATOM 807 C CA . ALA A 1 113 ? -24.980 19.006 19.541 1.00 70.81 113 ALA A CA 1
ATOM 808 C C . ALA A 1 113 ? -24.817 20.512 19.814 1.00 70.81 113 ALA A C 1
ATOM 810 O O . ALA A 1 113 ? -25.248 21.001 20.856 1.00 70.81 113 ALA A O 1
ATOM 811 N N . GLN A 1 114 ? -24.259 21.262 18.858 1.00 73.44 114 GLN A N 1
ATOM 812 C CA . GLN A 1 114 ? -24.072 22.707 18.985 1.00 73.44 114 GLN A CA 1
ATOM 813 C C . GLN A 1 114 ? -25.365 23.519 18.811 1.00 73.44 114 GLN A C 1
ATOM 815 O O . GLN A 1 114 ? -25.465 24.609 19.356 1.00 73.44 114 GLN A O 1
ATOM 820 N N . LYS A 1 115 ? -26.368 23.003 18.088 1.00 63.34 115 LYS A N 1
ATOM 821 C CA . LYS A 1 115 ? -27.684 23.657 17.937 1.00 63.34 115 LYS A CA 1
ATOM 822 C C . LYS A 1 115 ? -28.620 23.455 19.136 1.00 63.34 115 LYS A C 1
ATOM 824 O O . LYS A 1 115 ? -29.671 24.085 19.184 1.00 63.34 115 LYS A O 1
ATOM 829 N N . SER A 1 116 ? -28.277 22.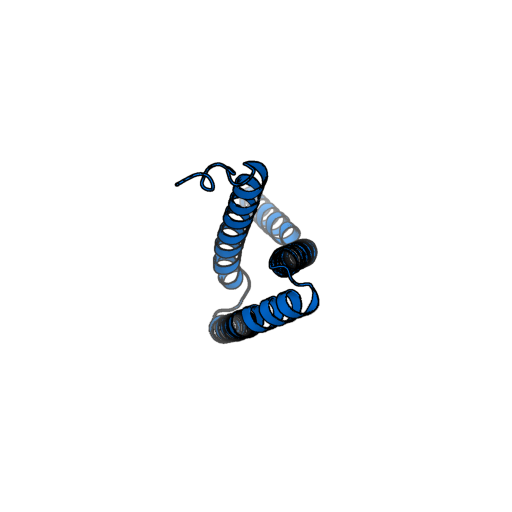551 20.055 1.00 59.06 116 SER A N 1
ATOM 830 C CA . SER A 1 116 ? -29.056 22.258 21.267 1.00 59.06 116 SER A CA 1
ATOM 831 C C . SER A 1 116 ? -28.644 23.103 22.483 1.00 59.06 116 SER A C 1
ATOM 833 O O . SER A 1 116 ? -29.302 23.009 23.521 1.00 59.06 116 SER A O 1
ATOM 835 N N . HIS A 1 117 ? -27.566 23.881 22.371 1.00 47.09 117 HIS A N 1
ATOM 836 C CA . HIS A 1 117 ? -27.118 24.878 23.346 1.00 47.09 117 HIS A CA 1
ATOM 837 C C . HIS A 1 117 ? -27.463 26.284 22.852 1.00 47.09 117 HIS A C 1
ATOM 839 O O . HIS A 1 117 ? -27.711 27.146 23.723 1.00 47.09 117 HIS A O 1
#

pLDDT: mean 81.58, std 14.65, range [40.09, 97.19]

InterPro domains:
  IPR020846 Major facilitator superfamily domain [PS50850] (1-102)
  IPR036259 MFS transporter superfamily [G3DSA:1.20.1250.20] (3-110)
  IPR036259 MFS transporter superfamily [SSF103473] (14-98)

Organism: Raoultella planticola (NCBI:txid575)

Sequence (117 aa):
MVAGLCHPPRSDQLIGIIMASVGSFTAMAIFWTTPDRVISLQSRAVALAVINAIGNIGSAVSPLLIGILRDATGSFSSGLWFVAGLLIVGALVLTRIPMSAREDAATEAGLAAQKSH

Radius of gyration: 21.48 Å; chains: 1; bounding box: 69×40×44 Å